Protein AF-A0A1I9GAH5-F1 (afdb_monomer_lite)

Organism: Brugia malayi (NCBI:txid6279)

Radius of gyration: 21.84 Å; chains: 1; bounding box: 40×76×46 Å

InterPro domains:
  IPR000536 Nuclear hormone receptor, ligand-binding domain [PF00104] (9-109)
  IPR000536 Nuclear hormone receptor, ligand-binding domain [PS51843] (1-125)
  IPR035500 Nuclear hormone receptor-like domain superfamily [G3DSA:1.10.565.10] (1-133)
  IPR035500 Nuclear hormone receptor-like domain superfamily [SSF48508] (7-121)
  IPR052496 Orphan Nuclear Receptor [PTHR47519] (6-134)

Sequence (162 aa):
LSAFKTSNIMPRIMDEIVWPMRHLQMREEEFVCLKALAFLHPEAKGLSVPAQTALREARNRILKALYCYILTHTPEEAPTRYGNILLLAPALKALAQVLIENMTLTKFFGFAEVDSLLSEFILDSPTDEVTTRPLLRSALRSATTATTCPDIDTQQHVMTIL

Foldseek 3Di:
DCVVPPPPLVVLCCPLPVVLCVVLVPDPLLVVLLVLLLVLDLPDPPDDPVRSVVSVVVNVVSLVVNLVVLCVPPVVCSVVSSVSSVSSNVSVVVSVVVVLVVVQVCVVVVVDDDDPLNCLVRPDDPPDDPPPNPPVVVVVVVVVVPPPDDDDDDPDDDDDDD

Structure (mmCIF, N/CA/C/O backbone):
data_AF-A0A1I9GAH5-F1
#
_entry.id   AF-A0A1I9GAH5-F1
#
loop_
_atom_site.group_PDB
_atom_site.id
_atom_site.type_symbol
_atom_site.label_atom_id
_atom_site.label_alt_id
_atom_site.label_comp_id
_atom_site.label_asym_id
_atom_site.label_entity_id
_atom_site.label_seq_id
_atom_site.pdbx_PDB_ins_code
_atom_site.Cartn_x
_atom_site.Cartn_y
_atom_site.Cartn_z
_atom_site.occupancy
_atom_site.B_iso_or_equiv
_atom_site.auth_seq_id
_atom_site.auth_comp_id
_atom_site.auth_asym_id
_atom_site.auth_atom_id
_atom_site.pdbx_PDB_model_num
ATOM 1 N N . LEU A 1 1 ? 13.498 -27.507 -21.044 1.00 43.91 1 LEU A N 1
ATOM 2 C CA . LEU A 1 1 ? 12.049 -27.427 -21.368 1.00 43.91 1 LEU A CA 1
ATOM 3 C C . LEU A 1 1 ? 11.136 -27.796 -20.189 1.00 43.91 1 LEU A C 1
ATOM 5 O O . LEU A 1 1 ? 10.101 -27.169 -20.043 1.00 43.91 1 LEU A O 1
ATOM 9 N N . SER A 1 2 ? 11.546 -28.686 -19.274 1.00 34.78 2 SER A N 1
ATOM 10 C CA . SER A 1 2 ? 10.878 -28.909 -17.968 1.00 34.78 2 SER A CA 1
ATOM 11 C C . SER A 1 2 ? 11.147 -27.817 -16.904 1.00 34.78 2 SER A C 1
ATOM 13 O O . SER A 1 2 ? 10.757 -27.974 -15.752 1.00 34.78 2 SER A O 1
ATOM 15 N N . ALA A 1 3 ? 11.823 -26.719 -17.259 1.00 44.50 3 ALA A N 1
ATOM 16 C CA . ALA A 1 3 ? 12.313 -25.720 -16.300 1.00 44.50 3 ALA A CA 1
ATOM 17 C C . ALA A 1 3 ? 11.281 -24.641 -15.917 1.00 44.50 3 ALA A C 1
ATOM 19 O O . ALA A 1 3 ? 11.528 -23.877 -14.995 1.00 44.50 3 ALA A O 1
ATOM 20 N N . PHE A 1 4 ? 10.121 -24.581 -16.585 1.00 50.31 4 PHE A N 1
ATOM 21 C CA . PHE A 1 4 ? 9.064 -23.606 -16.261 1.00 50.31 4 PHE A CA 1
ATOM 22 C C . PHE A 1 4 ? 7.946 -24.193 -15.381 1.00 50.31 4 PHE A C 1
ATOM 24 O O . PHE A 1 4 ? 6.977 -23.525 -15.023 1.00 50.31 4 PHE A O 1
ATOM 31 N N . LYS A 1 5 ? 8.062 -25.472 -15.012 1.00 47.78 5 LYS A N 1
ATOM 32 C CA . LYS A 1 5 ? 7.055 -26.191 -14.233 1.00 47.78 5 LYS A CA 1
ATOM 33 C C . LYS A 1 5 ? 7.299 -26.019 -12.728 1.00 47.78 5 LYS A C 1
ATOM 35 O O . LYS A 1 5 ? 7.529 -27.019 -12.075 1.00 47.78 5 LYS A O 1
ATOM 40 N N . THR A 1 6 ? 7.246 -24.786 -12.204 1.00 46.03 6 THR A N 1
ATOM 41 C CA . THR A 1 6 ? 7.040 -24.469 -10.762 1.00 46.03 6 THR A CA 1
ATOM 42 C C . THR A 1 6 ? 7.016 -22.955 -10.493 1.00 46.03 6 THR A C 1
ATOM 44 O O . THR A 1 6 ? 7.876 -22.415 -9.805 1.00 46.03 6 THR A O 1
ATOM 47 N N . SER A 1 7 ? 6.022 -22.247 -11.024 1.00 57.59 7 SER A N 1
ATOM 48 C CA . SER A 1 7 ? 5.329 -21.160 -10.305 1.00 57.59 7 SER A CA 1
ATOM 49 C C . SER A 1 7 ? 4.236 -20.626 -11.211 1.00 57.59 7 SER A C 1
ATOM 51 O O . SER A 1 7 ? 4.401 -19.621 -11.898 1.00 57.59 7 SER A O 1
ATOM 53 N N . ASN A 1 8 ? 3.091 -21.308 -11.222 1.00 71.88 8 ASN A N 1
ATOM 54 C CA . ASN A 1 8 ? 1.884 -20.598 -11.599 1.00 71.88 8 ASN A CA 1
ATOM 55 C C . ASN A 1 8 ? 1.705 -19.512 -10.526 1.00 71.88 8 ASN A C 1
ATOM 57 O O . ASN A 1 8 ? 1.410 -19.814 -9.372 1.00 71.88 8 ASN A O 1
ATOM 61 N N . ILE A 1 9 ? 2.004 -18.264 -10.883 1.00 86.38 9 ILE A N 1
ATOM 62 C CA . ILE A 1 9 ? 1.880 -17.106 -9.992 1.00 86.38 9 ILE A CA 1
ATOM 63 C C . ILE A 1 9 ? 0.423 -16.891 -9.573 1.00 86.38 9 ILE A C 1
ATOM 65 O O . ILE A 1 9 ? 0.152 -16.293 -8.538 1.00 86.38 9 ILE A O 1
ATOM 69 N N . MET A 1 10 ? -0.521 -17.425 -10.352 1.00 89.31 10 MET A N 1
ATOM 70 C CA . MET A 1 10 ? -1.940 -17.180 -10.170 1.00 89.31 10 MET A CA 1
ATOM 71 C C . MET A 1 10 ? -2.504 -17.800 -8.877 1.00 89.31 10 MET A C 1
ATOM 73 O O . MET A 1 10 ? -3.138 -17.060 -8.132 1.00 89.31 10 MET A O 1
ATOM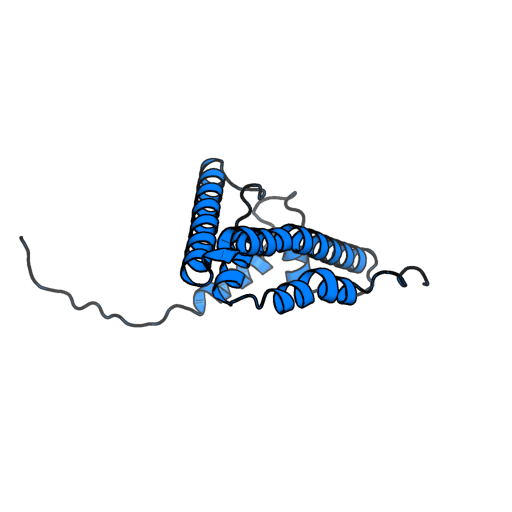 77 N N . PRO A 1 11 ? -2.217 -19.068 -8.510 1.00 92.44 11 PRO A N 1
ATOM 78 C CA . PRO A 1 11 ? -2.489 -19.588 -7.166 1.00 92.44 11 PRO A CA 1
ATOM 79 C C . PRO A 1 11 ? -1.968 -18.698 -6.034 1.00 92.44 11 PRO A C 1
ATOM 81 O O . PRO A 1 11 ? -2.707 -18.401 -5.105 1.00 92.44 11 PRO A O 1
ATOM 84 N N . ARG A 1 12 ? -0.737 -18.183 -6.142 1.00 92.62 12 ARG A N 1
ATOM 85 C CA . ARG A 1 12 ? -0.174 -17.297 -5.114 1.00 92.62 12 ARG A CA 1
ATOM 86 C C . ARG A 1 12 ? -0.908 -15.963 -5.026 1.00 92.62 12 ARG A C 1
ATOM 88 O O . ARG A 1 12 ? -1.194 -15.500 -3.932 1.00 92.62 12 ARG A O 1
ATOM 95 N N . ILE A 1 13 ? -1.265 -15.362 -6.163 1.00 94.12 13 ILE A N 1
ATOM 96 C CA . ILE A 1 13 ? -2.108 -14.156 -6.194 1.00 94.12 13 ILE A CA 1
ATOM 97 C C . ILE A 1 13 ? -3.462 -14.437 -5.532 1.00 94.12 13 ILE A C 1
ATOM 99 O O . ILE A 1 13 ? -3.962 -13.611 -4.766 1.00 94.12 13 ILE A O 1
ATOM 103 N N . MET A 1 14 ? -4.053 -15.602 -5.801 1.00 94.50 14 MET A N 1
ATOM 104 C CA . MET A 1 14 ? -5.320 -15.993 -5.193 1.00 94.50 14 MET A CA 1
ATOM 105 C C . MET A 1 14 ? -5.199 -16.127 -3.672 1.00 94.50 14 MET A C 1
ATOM 107 O O . MET A 1 14 ? -6.011 -15.544 -2.958 1.00 94.50 14 MET A O 1
ATOM 111 N N . ASP A 1 15 ? -4.182 -16.831 -3.185 1.00 95.00 15 ASP A N 1
ATOM 112 C CA . ASP A 1 15 ? -4.027 -17.163 -1.766 1.00 95.00 15 ASP A CA 1
ATOM 113 C C . ASP A 1 15 ? -3.489 -15.999 -0.924 1.00 95.00 15 ASP A C 1
ATOM 115 O O . ASP A 1 15 ? -3.906 -15.819 0.217 1.00 95.00 15 ASP A O 1
ATOM 119 N N . GLU A 1 16 ? -2.591 -15.182 -1.476 1.00 94.81 16 GLU A N 1
ATOM 120 C CA . GLU A 1 16 ? -1.923 -14.101 -0.741 1.00 94.81 16 GLU A CA 1
ATOM 121 C C . GLU A 1 16 ? -2.645 -12.748 -0.879 1.00 94.81 16 GLU A C 1
ATOM 123 O O . GLU A 1 16 ? -2.446 -11.870 -0.040 1.00 94.81 16 GLU A O 1
ATOM 128 N N . ILE A 1 17 ? -3.486 -12.556 -1.908 1.00 95.88 17 ILE A N 1
ATOM 129 C CA . ILE A 1 17 ? -4.162 -11.272 -2.175 1.00 95.88 17 ILE A CA 1
ATOM 130 C C . ILE A 1 17 ? -5.676 -11.431 -2.263 1.00 95.88 17 ILE A C 1
ATOM 132 O O . ILE A 1 17 ? -6.404 -10.841 -1.464 1.00 95.88 17 ILE A O 1
ATOM 136 N N . VAL A 1 18 ? -6.172 -12.219 -3.222 1.00 96.56 18 VAL A N 1
ATOM 137 C CA . VAL A 1 18 ? -7.612 -12.249 -3.535 1.00 96.56 18 VAL A CA 1
ATOM 138 C C . VAL A 1 18 ? -8.417 -12.800 -2.364 1.00 96.56 18 VAL A C 1
ATOM 140 O O . VAL A 1 18 ? -9.414 -12.196 -1.962 1.00 96.56 18 VAL A O 1
ATOM 143 N N . TRP A 1 19 ? -7.993 -13.925 -1.791 1.00 97.19 19 TRP A N 1
ATOM 144 C CA . TRP A 1 19 ? -8.667 -14.523 -0.649 1.00 97.19 19 TRP A CA 1
ATOM 145 C C . TRP A 1 19 ? -8.577 -13.644 0.597 1.00 97.19 19 TRP A C 1
ATOM 147 O O . TRP A 1 19 ? -9.638 -13.374 1.156 1.00 97.19 19 TRP A O 1
ATOM 157 N N . PRO A 1 20 ? -7.410 -13.130 1.019 1.00 96.75 20 PRO A N 1
ATOM 158 C CA . PRO A 1 20 ? -7.326 -12.201 2.142 1.00 96.75 20 PRO A CA 1
ATOM 159 C C . PRO A 1 20 ? -8.222 -10.967 1.990 1.00 96.75 20 PRO A C 1
ATOM 161 O O . PRO A 1 20 ? -8.957 -10.631 2.917 1.00 96.75 20 PRO A O 1
ATOM 164 N N . MET A 1 21 ? -8.254 -10.340 0.809 1.00 97.31 21 MET A N 1
ATOM 165 C CA . MET A 1 21 ? -9.148 -9.205 0.542 1.00 97.31 21 MET A CA 1
ATOM 166 C C . MET A 1 21 ? -10.631 -9.587 0.652 1.00 97.31 21 MET A C 1
ATOM 168 O O . MET A 1 21 ? -11.424 -8.816 1.195 1.00 97.31 21 MET A O 1
ATOM 172 N N . ARG A 1 22 ? -11.015 -10.778 0.169 1.00 97.31 22 ARG A N 1
ATOM 173 C CA . ARG A 1 22 ? -12.389 -11.295 0.286 1.00 97.31 22 ARG A CA 1
ATOM 174 C C . ARG A 1 22 ? -12.773 -11.619 1.724 1.00 97.31 22 ARG A C 1
ATOM 176 O O . ARG A 1 22 ? -13.864 -11.245 2.138 1.00 97.31 22 ARG A O 1
ATOM 183 N N . HIS A 1 23 ? -11.892 -12.272 2.481 1.00 96.75 23 HIS A N 1
ATOM 184 C CA . HIS A 1 23 ? -12.125 -12.589 3.893 1.00 96.75 23 HIS A CA 1
ATOM 185 C C . HIS A 1 23 ? -12.252 -11.318 4.735 1.00 96.75 23 HIS A C 1
ATOM 187 O O . HIS A 1 23 ? -13.106 -11.248 5.610 1.00 96.75 23 HIS A O 1
ATOM 193 N N . LEU A 1 24 ? -11.462 -10.286 4.425 1.00 96.25 24 LEU A N 1
ATOM 194 C CA . LEU A 1 24 ? -11.594 -8.971 5.048 1.00 96.25 24 LEU A CA 1
ATOM 195 C C . LEU A 1 24 ? -12.861 -8.225 4.623 1.00 96.25 24 LEU A C 1
ATOM 197 O O . LEU A 1 24 ? -13.157 -7.190 5.216 1.00 96.25 24 LEU A O 1
ATOM 201 N N . GLN A 1 25 ? -13.580 -8.689 3.596 1.00 97.12 25 GLN A N 1
ATOM 202 C CA . GLN A 1 25 ? -14.646 -7.926 2.947 1.00 97.12 25 GLN A CA 1
ATOM 203 C C . GLN A 1 25 ? -14.168 -6.491 2.675 1.00 97.12 25 GLN A C 1
ATOM 205 O O . GLN A 1 25 ? -14.748 -5.517 3.159 1.00 97.12 25 GLN A O 1
ATOM 210 N N . MET A 1 26 ? -13.008 -6.373 2.021 1.00 97.31 26 MET A N 1
ATOM 211 C CA . MET A 1 26 ? -12.352 -5.085 1.817 1.00 97.31 26 MET A CA 1
ATOM 212 C C . MET A 1 26 ? -13.271 -4.138 1.043 1.00 97.31 26 MET A C 1
ATOM 214 O O . MET A 1 26 ? -13.742 -4.467 -0.047 1.00 97.31 26 MET A O 1
ATOM 218 N N . ARG A 1 27 ? -13.500 -2.956 1.614 1.00 97.75 27 ARG A N 1
ATOM 219 C CA . ARG A 1 27 ? -14.318 -1.902 1.009 1.00 97.75 27 ARG A CA 1
ATOM 220 C C . ARG A 1 27 ? -13.523 -1.162 -0.060 1.00 97.75 27 ARG A C 1
ATOM 222 O O . ARG A 1 27 ? -12.289 -1.159 -0.047 1.00 97.75 27 ARG A O 1
ATOM 229 N N . GLU A 1 28 ? -14.222 -0.521 -0.988 1.00 97.44 28 GLU A N 1
ATOM 230 C CA . GLU A 1 28 ? -13.579 0.173 -2.104 1.00 97.44 28 GLU A CA 1
ATOM 231 C C . GLU A 1 28 ? -12.679 1.315 -1.616 1.00 97.44 28 GLU A C 1
ATOM 233 O O . GLU A 1 28 ? -11.555 1.468 -2.089 1.00 97.44 28 GLU A O 1
ATOM 238 N N . GLU A 1 29 ? -13.118 2.057 -0.606 1.00 97.50 29 GLU A N 1
ATOM 239 C CA . GLU A 1 29 ? -12.400 3.176 -0.002 1.00 97.50 29 GLU A CA 1
ATOM 240 C C . GLU A 1 29 ? -11.091 2.719 0.657 1.00 97.50 29 GLU A C 1
ATOM 242 O O . GLU A 1 29 ? -10.049 3.368 0.525 1.00 97.50 29 GLU A O 1
ATOM 247 N N . GLU A 1 30 ? -11.116 1.550 1.303 1.00 97.94 30 GLU A N 1
ATOM 248 C CA . GLU A 1 30 ? -9.930 0.915 1.883 1.00 97.94 30 GLU A CA 1
ATOM 249 C C . GLU A 1 30 ? -8.958 0.469 0.791 1.00 97.94 30 GLU A C 1
ATOM 251 O O . GLU A 1 30 ? -7.748 0.697 0.886 1.00 97.94 30 GLU A O 1
ATOM 256 N N . PHE A 1 31 ? -9.490 -0.118 -0.281 1.00 97.56 31 PHE A N 1
ATOM 257 C CA . PHE A 1 31 ? -8.701 -0.552 -1.424 1.00 97.56 31 PHE A CA 1
ATOM 258 C C . PHE A 1 31 ? -8.072 0.628 -2.178 1.00 97.56 31 PHE A C 1
ATOM 260 O O . PHE A 1 31 ? -6.919 0.553 -2.609 1.00 97.56 31 PHE A O 1
ATOM 267 N N . VAL A 1 32 ? -8.786 1.748 -2.319 1.00 97.75 32 VAL A N 1
ATOM 268 C CA . VAL A 1 32 ? -8.257 2.993 -2.895 1.00 97.75 32 VAL A CA 1
ATOM 269 C C . VAL A 1 32 ? -7.109 3.535 -2.049 1.00 97.75 32 VAL A C 1
ATOM 271 O O . VAL A 1 32 ? -6.064 3.882 -2.604 1.00 97.75 32 VAL A O 1
ATOM 274 N N . CYS A 1 33 ? -7.243 3.528 -0.721 1.00 97.88 33 CYS A N 1
ATOM 275 C CA . CYS A 1 33 ? -6.150 3.902 0.175 1.00 97.88 33 CYS A CA 1
ATOM 276 C C . CYS A 1 33 ? -4.932 2.980 0.002 1.00 97.88 33 CYS A C 1
ATOM 278 O O . CYS A 1 33 ? -3.807 3.470 -0.098 1.00 97.88 33 CYS A O 1
ATOM 280 N N . LEU A 1 34 ? -5.136 1.662 -0.104 1.00 96.81 34 LEU A N 1
ATOM 281 C CA . LEU A 1 34 ? -4.053 0.699 -0.332 1.00 96.81 34 LEU A CA 1
ATOM 282 C C . LEU A 1 34 ? -3.334 0.944 -1.672 1.00 96.81 34 LEU A C 1
ATOM 284 O O . LEU A 1 34 ? -2.103 0.971 -1.711 1.00 96.81 34 LEU A O 1
ATOM 288 N N . LYS A 1 35 ? -4.083 1.202 -2.754 1.00 96.12 35 LYS A N 1
ATOM 289 C CA . LYS A 1 35 ? -3.523 1.586 -4.063 1.00 96.12 35 LYS A CA 1
ATOM 290 C C . LYS A 1 35 ? -2.702 2.872 -3.972 1.00 96.12 35 LYS A C 1
ATOM 292 O O . LYS A 1 35 ? -1.588 2.923 -4.488 1.00 96.12 35 LYS A O 1
ATOM 297 N N . ALA A 1 36 ? -3.214 3.893 -3.285 1.00 97.06 36 ALA A N 1
ATOM 298 C CA . ALA A 1 36 ? -2.499 5.153 -3.099 1.00 97.06 36 ALA A CA 1
ATOM 299 C C . ALA A 1 36 ? -1.198 4.959 -2.300 1.00 97.06 36 ALA A C 1
ATOM 301 O O . ALA A 1 36 ? -0.162 5.518 -2.656 1.00 97.06 36 ALA A O 1
ATOM 302 N N . LEU A 1 37 ? -1.214 4.115 -1.263 1.00 96.12 37 LEU A N 1
ATOM 303 C CA . LEU A 1 37 ? -0.019 3.767 -0.490 1.00 96.12 37 LEU A CA 1
ATOM 304 C C . LEU A 1 37 ? 1.018 2.985 -1.302 1.00 96.12 37 LEU A C 1
ATOM 306 O O . LEU A 1 37 ? 2.212 3.164 -1.058 1.00 96.12 37 LEU A O 1
ATOM 310 N N . ALA A 1 38 ? 0.575 2.134 -2.231 1.00 93.06 38 ALA A N 1
ATOM 311 C CA . ALA A 1 38 ? 1.447 1.406 -3.148 1.00 93.06 38 ALA A CA 1
ATOM 312 C C . ALA A 1 38 ? 2.062 2.326 -4.217 1.00 93.06 38 ALA A C 1
ATOM 314 O O . ALA A 1 38 ? 3.228 2.166 -4.566 1.00 93.06 38 ALA A O 1
ATOM 315 N N . PHE A 1 39 ? 1.297 3.307 -4.704 1.00 92.12 39 PHE A N 1
ATOM 316 C CA . PHE A 1 39 ? 1.743 4.267 -5.715 1.00 92.12 39 PHE A CA 1
ATOM 317 C C . PHE A 1 39 ? 2.739 5.297 -5.163 1.00 92.12 39 PHE A C 1
ATOM 319 O O . PHE A 1 39 ? 3.746 5.610 -5.797 1.00 92.12 39 PHE A O 1
ATOM 326 N N . LEU A 1 40 ? 2.478 5.832 -3.968 1.00 94.00 40 LEU A N 1
ATOM 327 C CA . LEU A 1 40 ? 3.315 6.858 -3.349 1.00 94.00 40 LEU A CA 1
ATOM 328 C C . LEU A 1 40 ? 4.557 6.224 -2.712 1.00 94.00 40 LEU A C 1
ATOM 330 O O . LEU A 1 40 ? 4.580 5.948 -1.513 1.00 94.00 40 LEU A O 1
ATOM 334 N N . HIS A 1 41 ? 5.602 6.004 -3.509 1.00 92.31 41 HIS A N 1
ATOM 335 C CA . HIS A 1 41 ? 6.878 5.459 -3.048 1.00 92.31 41 HIS A CA 1
ATOM 336 C C . HIS A 1 41 ? 7.899 6.584 -2.765 1.00 92.31 41 HIS A C 1
ATOM 338 O O . HIS A 1 41 ? 8.417 7.181 -3.709 1.00 92.31 41 HIS A O 1
ATOM 344 N N . PRO A 1 42 ? 8.210 6.899 -1.490 1.00 91.38 42 PRO A N 1
ATOM 345 C CA . PRO A 1 42 ? 9.092 8.017 -1.153 1.00 91.38 42 PRO A CA 1
ATOM 346 C C . PRO A 1 42 ? 10.559 7.764 -1.509 1.00 91.38 42 PRO A C 1
ATOM 348 O O . PRO A 1 42 ? 11.321 8.713 -1.637 1.00 91.38 42 PRO A O 1
ATOM 351 N N . GLU A 1 43 ? 10.955 6.507 -1.691 1.00 89.62 43 GLU A N 1
ATOM 352 C CA . GLU A 1 43 ? 12.310 6.106 -2.079 1.00 89.62 43 GLU A CA 1
ATOM 353 C C . GLU A 1 43 ? 12.436 5.866 -3.595 1.00 89.62 43 GLU A C 1
ATOM 355 O O . GLU A 1 43 ? 13.423 5.292 -4.059 1.00 89.62 43 GLU A O 1
ATOM 360 N N . ALA A 1 44 ? 11.449 6.303 -4.388 1.00 88.62 44 ALA A N 1
ATOM 361 C CA . ALA A 1 44 ? 11.536 6.207 -5.837 1.00 88.62 44 ALA A CA 1
ATOM 362 C C . ALA A 1 44 ? 12.728 7.019 -6.372 1.00 88.62 44 ALA A C 1
ATOM 364 O O . ALA A 1 44 ? 13.009 8.142 -5.941 1.00 88.62 44 ALA A O 1
ATOM 365 N N . LYS A 1 45 ? 13.434 6.434 -7.344 1.00 85.62 45 LYS A N 1
ATOM 366 C CA . LYS A 1 45 ? 14.581 7.066 -8.004 1.00 85.62 45 LYS A CA 1
ATOM 367 C C . LYS A 1 45 ? 14.141 8.344 -8.730 1.00 85.62 45 LYS A C 1
ATOM 369 O O . LYS A 1 45 ? 13.052 8.395 -9.294 1.00 85.62 45 LYS A O 1
ATOM 374 N N . GLY A 1 46 ? 15.003 9.361 -8.733 1.00 85.19 46 GLY A N 1
ATOM 375 C CA . GLY A 1 46 ? 14.751 10.636 -9.418 1.00 85.19 46 GLY A CA 1
ATOM 376 C C . GLY A 1 46 ? 13.947 11.667 -8.614 1.00 85.19 46 GLY A C 1
ATOM 377 O O . GLY A 1 46 ? 13.691 12.757 -9.119 1.00 85.19 46 GLY A O 1
ATOM 378 N N . LEU A 1 47 ? 13.573 11.370 -7.365 1.00 88.88 47 LEU A N 1
ATOM 379 C CA . LEU A 1 47 ? 12.892 12.328 -6.492 1.00 88.88 47 LEU A CA 1
ATOM 380 C C . LEU A 1 47 ? 13.874 13.270 -5.785 1.00 88.88 47 LEU A C 1
ATOM 382 O O . LEU A 1 47 ? 14.814 12.830 -5.117 1.00 88.88 47 LEU A O 1
ATOM 386 N N . SER A 1 48 ? 13.592 14.573 -5.843 1.00 95.12 48 SER A N 1
ATOM 387 C CA . SER A 1 48 ? 14.278 15.572 -5.017 1.00 95.12 48 SER A CA 1
ATOM 388 C C . SER A 1 48 ? 13.961 15.369 -3.531 1.00 95.12 48 SER A C 1
ATOM 390 O O . SER A 1 48 ? 12.895 14.864 -3.176 1.00 95.12 48 SER A O 1
ATOM 392 N N . VAL A 1 49 ? 14.860 15.796 -2.638 1.00 95.12 49 VAL A N 1
ATOM 393 C CA . VAL A 1 49 ? 14.654 15.671 -1.181 1.00 95.12 49 VAL A CA 1
ATOM 394 C C . VAL A 1 49 ? 13.318 16.287 -0.720 1.00 95.12 49 VAL A C 1
ATOM 396 O O . VAL A 1 49 ? 12.588 15.603 0.000 1.00 95.12 49 VAL A O 1
ATOM 399 N N . PRO A 1 50 ? 12.915 17.497 -1.167 1.00 96.62 50 PRO A N 1
ATOM 400 C CA . PRO A 1 50 ? 11.605 18.048 -0.813 1.00 96.62 50 PRO A CA 1
ATOM 401 C C . PRO A 1 50 ? 10.432 17.183 -1.292 1.00 96.62 50 PRO A C 1
ATOM 403 O O . PRO A 1 50 ? 9.462 17.006 -0.556 1.00 96.62 50 PRO A O 1
ATOM 406 N N . ALA A 1 51 ? 10.523 16.598 -2.494 1.00 94.94 51 ALA A N 1
ATOM 407 C CA . ALA A 1 51 ? 9.481 15.721 -3.025 1.00 94.94 51 ALA A CA 1
ATOM 408 C C . ALA A 1 51 ? 9.351 14.429 -2.205 1.00 94.94 51 ALA A C 1
ATOM 410 O O . ALA A 1 51 ? 8.235 14.008 -1.904 1.00 94.94 51 ALA A O 1
ATOM 411 N N . GLN A 1 52 ? 10.471 13.831 -1.783 1.00 96.31 52 GLN A N 1
ATOM 412 C CA . GLN A 1 52 ? 10.461 12.659 -0.899 1.00 96.31 52 GLN A CA 1
ATOM 413 C C . GLN A 1 52 ? 9.768 12.971 0.435 1.00 96.31 52 GLN A C 1
ATOM 415 O O . GLN A 1 52 ? 8.953 12.179 0.910 1.00 96.31 52 GLN A O 1
ATOM 420 N N . THR A 1 53 ? 10.050 14.135 1.030 1.00 96.81 53 THR A N 1
ATOM 421 C CA . THR A 1 53 ? 9.388 14.589 2.263 1.00 96.81 53 THR A CA 1
ATOM 422 C C . THR A 1 53 ? 7.884 14.770 2.056 1.00 96.81 53 THR A C 1
ATOM 424 O O . THR A 1 53 ? 7.094 14.195 2.807 1.00 96.81 53 THR A O 1
ATOM 427 N N . ALA A 1 54 ? 7.471 15.460 0.989 1.00 96.50 54 ALA A N 1
ATOM 428 C CA . ALA A 1 54 ? 6.058 15.656 0.663 1.00 96.50 54 ALA A CA 1
ATOM 429 C C . ALA A 1 54 ? 5.314 14.324 0.435 1.00 96.50 54 ALA A C 1
ATOM 431 O O . ALA A 1 54 ? 4.173 14.157 0.872 1.00 96.50 54 ALA A O 1
ATOM 432 N N . LEU A 1 55 ? 5.972 13.345 -0.196 1.00 97.19 55 LEU A N 1
ATOM 433 C CA . LEU A 1 55 ? 5.458 11.984 -0.378 1.00 97.19 55 LEU A CA 1
ATOM 434 C C . LEU A 1 55 ? 5.265 11.257 0.957 1.00 97.19 55 LEU A C 1
ATOM 436 O O . LEU A 1 55 ? 4.216 10.648 1.169 1.00 97.19 55 LEU A O 1
ATOM 440 N N . ARG A 1 56 ? 6.232 11.339 1.880 1.00 97.12 56 ARG A N 1
ATOM 441 C CA . ARG A 1 56 ? 6.098 10.757 3.230 1.00 97.12 56 ARG A CA 1
ATOM 442 C C . ARG A 1 56 ? 4.916 11.363 3.980 1.00 97.12 56 ARG A C 1
ATOM 444 O O . ARG A 1 56 ? 4.116 10.633 4.562 1.00 97.12 56 ARG A O 1
ATOM 451 N N . GLU A 1 57 ? 4.758 12.679 3.918 1.00 97.75 57 GLU A N 1
ATOM 452 C CA . GLU A 1 57 ? 3.619 13.365 4.531 1.00 97.75 57 GLU A CA 1
ATOM 453 C C . GLU A 1 57 ? 2.285 12.960 3.896 1.00 97.75 57 GLU A C 1
ATOM 455 O O . GLU A 1 57 ? 1.316 12.706 4.613 1.00 97.75 57 GLU A O 1
ATOM 460 N N . ALA A 1 58 ? 2.225 12.849 2.566 1.00 98.06 58 ALA A N 1
ATOM 461 C CA . ALA A 1 58 ? 1.036 12.385 1.858 1.00 98.06 58 ALA A CA 1
ATOM 462 C C . ALA A 1 58 ? 0.646 10.959 2.268 1.00 98.06 58 ALA A C 1
ATOM 464 O O . ALA A 1 58 ? -0.521 10.712 2.576 1.00 98.06 58 ALA A O 1
ATOM 465 N N . ARG A 1 59 ? 1.617 10.040 2.369 1.00 97.94 59 ARG A N 1
ATOM 466 C CA . ARG A 1 59 ? 1.378 8.683 2.888 1.00 97.94 59 ARG A CA 1
ATOM 467 C C . ARG A 1 59 ? 0.835 8.714 4.309 1.00 97.94 59 ARG A C 1
ATOM 469 O O . ARG A 1 59 ? -0.147 8.036 4.588 1.00 97.94 59 ARG A O 1
ATOM 476 N N . ASN A 1 60 ? 1.408 9.538 5.186 1.00 98.12 60 ASN A N 1
ATOM 477 C CA . ASN A 1 60 ? 0.918 9.685 6.557 1.00 98.12 60 ASN A CA 1
ATOM 478 C C . ASN A 1 60 ? -0.533 10.189 6.599 1.00 98.12 60 ASN A C 1
ATOM 480 O O . ASN A 1 60 ? -1.310 9.731 7.435 1.00 98.12 60 ASN A O 1
ATOM 484 N N . ARG A 1 61 ? -0.924 11.101 5.699 1.00 98.44 61 ARG A N 1
ATOM 485 C CA . ARG A 1 61 ? -2.321 11.549 5.580 1.00 98.44 61 ARG A CA 1
ATOM 486 C C . ARG A 1 61 ? -3.249 10.421 5.131 1.00 98.44 61 ARG A C 1
ATOM 488 O O . ARG A 1 61 ? -4.314 10.273 5.717 1.00 98.44 61 ARG A O 1
ATOM 495 N N . ILE A 1 62 ? -2.837 9.604 4.162 1.00 98.44 62 ILE A N 1
ATOM 496 C CA . ILE A 1 62 ? -3.630 8.457 3.689 1.00 98.44 62 ILE A CA 1
ATOM 497 C C . ILE A 1 62 ? -3.779 7.398 4.783 1.00 98.44 62 ILE A C 1
ATOM 499 O O . ILE A 1 62 ? -4.880 6.913 5.008 1.00 98.44 62 ILE A O 1
ATOM 503 N N . LEU A 1 63 ? -2.703 7.079 5.508 1.00 98.38 63 LEU A N 1
ATOM 504 C CA . LEU A 1 63 ? -2.734 6.149 6.642 1.00 98.38 63 LEU A CA 1
ATOM 505 C C . LEU A 1 63 ? -3.725 6.611 7.722 1.00 98.38 63 LEU A C 1
ATOM 507 O O . LEU A 1 63 ? -4.554 5.830 8.184 1.00 98.38 63 LEU A O 1
ATOM 511 N N . LYS A 1 64 ? -3.695 7.904 8.070 1.00 98.44 64 LYS A N 1
ATOM 512 C CA . LYS A 1 64 ? -4.660 8.504 9.002 1.00 98.44 64 LYS A CA 1
ATOM 513 C C . LYS A 1 64 ? -6.087 8.446 8.462 1.00 98.44 64 LYS A C 1
ATOM 515 O O . LYS A 1 64 ? -6.983 8.059 9.199 1.00 98.44 64 LYS A O 1
ATOM 520 N N . ALA A 1 65 ? -6.296 8.802 7.195 1.00 98.44 65 ALA A N 1
ATOM 521 C CA . ALA A 1 65 ? -7.615 8.771 6.567 1.00 98.44 65 ALA A CA 1
ATOM 522 C C . ALA A 1 65 ? -8.202 7.352 6.548 1.00 98.44 65 ALA A C 1
ATOM 524 O O . ALA A 1 65 ? -9.358 7.171 6.920 1.00 98.44 65 ALA A O 1
ATOM 525 N N . LEU A 1 66 ? -7.388 6.350 6.206 1.00 98.56 66 LEU A N 1
ATOM 526 C CA . LEU A 1 66 ? -7.769 4.941 6.244 1.00 98.56 66 LEU A CA 1
ATOM 527 C C . LEU A 1 66 ? -8.164 4.511 7.661 1.00 98.56 66 LEU A C 1
ATOM 529 O O . LEU A 1 66 ? -9.218 3.907 7.842 1.00 98.56 66 LEU A O 1
ATOM 533 N N . TYR A 1 67 ? -7.354 4.846 8.668 1.00 98.56 67 TYR A N 1
ATOM 534 C CA . TYR A 1 67 ? -7.674 4.515 10.056 1.00 98.56 67 TYR A CA 1
ATOM 535 C C . TYR A 1 67 ? -8.965 5.196 10.526 1.00 98.56 67 TYR A C 1
ATOM 537 O O . TYR A 1 67 ? -9.822 4.534 11.102 1.00 98.56 67 TYR A O 1
ATOM 545 N N . CYS A 1 68 ? -9.148 6.487 10.232 1.00 98.31 68 CYS A N 1
ATOM 546 C CA . CYS A 1 68 ? -10.376 7.211 10.563 1.00 98.31 68 CYS A CA 1
ATOM 547 C C . CYS A 1 68 ? -11.604 6.585 9.892 1.00 98.31 68 CYS A C 1
ATOM 549 O O . CYS A 1 68 ? -12.617 6.394 10.555 1.00 98.31 68 CYS A O 1
ATOM 551 N N . TYR A 1 69 ? -11.510 6.228 8.609 1.00 98.44 69 TYR A N 1
ATOM 552 C CA . TYR A 1 69 ? -12.593 5.561 7.889 1.00 98.44 69 TYR A CA 1
ATOM 553 C C . TYR A 1 69 ? -12.937 4.198 8.508 1.00 98.44 69 TYR A C 1
ATOM 555 O O . TYR A 1 69 ? -14.104 3.866 8.685 1.00 98.44 69 TYR A O 1
ATOM 563 N N . ILE A 1 70 ? -11.937 3.406 8.892 1.00 98.38 70 ILE A N 1
ATOM 564 C CA . ILE A 1 70 ? -12.172 2.126 9.569 1.00 98.38 70 ILE A CA 1
ATOM 565 C C . ILE A 1 70 ? -12.819 2.346 10.941 1.00 98.38 70 ILE A C 1
ATOM 567 O O . ILE A 1 70 ? -13.764 1.642 11.291 1.00 98.38 70 ILE A O 1
ATOM 571 N N . LEU A 1 71 ? -12.335 3.329 11.701 1.00 98.31 71 LEU A N 1
ATOM 572 C CA . LEU A 1 71 ? -12.834 3.650 13.035 1.00 98.31 71 LEU A CA 1
ATOM 573 C C . LEU A 1 71 ? -14.314 4.056 13.015 1.00 98.31 71 LEU A C 1
ATOM 575 O O . LEU A 1 71 ? -15.046 3.690 13.927 1.00 98.31 71 LEU A O 1
ATOM 579 N N . THR A 1 72 ? -14.772 4.769 11.980 1.00 97.88 72 THR A N 1
ATOM 580 C CA . THR A 1 72 ? -16.185 5.165 11.861 1.00 97.88 72 THR A CA 1
ATOM 581 C C . THR A 1 72 ? -17.118 4.006 11.513 1.00 97.88 72 THR A C 1
ATOM 583 O O . THR A 1 72 ? -18.292 4.066 11.864 1.00 97.88 72 THR A O 1
ATOM 586 N N . HIS A 1 73 ? -16.623 2.956 10.850 1.00 96.94 73 HIS A N 1
ATOM 587 C CA . HIS A 1 73 ? -17.450 1.830 10.396 1.00 96.94 73 HIS A CA 1
ATOM 588 C C . HIS A 1 73 ? -17.371 0.604 11.312 1.00 96.94 73 HIS A C 1
ATOM 590 O O . HIS A 1 73 ? -18.349 -0.124 11.449 1.00 96.94 73 HIS A O 1
ATOM 596 N N . THR A 1 74 ? -16.208 0.340 11.907 1.00 95.88 74 THR A N 1
ATOM 597 C CA . THR A 1 74 ? -15.928 -0.858 12.715 1.00 95.88 74 THR A CA 1
ATOM 598 C C . THR A 1 74 ? -15.010 -0.495 13.891 1.00 95.88 74 THR A C 1
ATOM 600 O O . THR A 1 74 ? -13.839 -0.878 13.881 1.00 95.88 74 THR A O 1
ATOM 603 N N . PRO A 1 75 ? -15.490 0.280 14.883 1.00 96.56 75 PRO A N 1
ATOM 604 C CA . PRO A 1 75 ? -14.643 0.860 15.927 1.00 96.56 75 PRO A CA 1
ATOM 605 C C . PRO A 1 75 ? -13.966 -0.180 16.827 1.00 96.56 75 PRO A C 1
ATOM 607 O O . PRO A 1 75 ? -12.793 -0.022 17.155 1.00 96.56 75 PRO A O 1
ATOM 610 N N . GLU A 1 76 ? -14.672 -1.253 17.191 1.00 97.56 76 GLU A N 1
ATOM 611 C CA . GLU A 1 76 ? -14.153 -2.290 18.097 1.00 97.56 76 GLU A CA 1
ATOM 612 C C . GLU A 1 76 ? -12.978 -3.068 17.489 1.00 97.56 76 GLU A C 1
ATOM 614 O O . GLU A 1 76 ? -12.024 -3.417 18.180 1.00 97.56 76 GLU A O 1
ATOM 619 N N . GLU A 1 77 ? -13.006 -3.278 16.174 1.00 96.38 77 GLU A N 1
ATOM 620 C CA . GLU A 1 77 ? -11.984 -4.031 15.444 1.00 96.38 77 GLU A CA 1
ATOM 621 C C . GLU A 1 77 ? -10.991 -3.125 14.705 1.00 96.38 77 GLU A C 1
ATOM 623 O O . GLU A 1 77 ? -10.131 -3.617 13.969 1.00 96.38 77 GLU A O 1
ATOM 628 N N . ALA A 1 78 ? -11.094 -1.802 14.873 1.00 97.56 78 ALA A N 1
ATOM 629 C CA . ALA A 1 78 ? -10.400 -0.844 14.021 1.00 97.56 78 ALA A CA 1
ATOM 630 C C . ALA A 1 78 ? -8.874 -1.050 13.961 1.00 97.56 78 ALA A C 1
ATOM 632 O O . ALA A 1 78 ? -8.339 -1.092 12.846 1.00 97.56 78 ALA A O 1
ATOM 633 N N . PRO A 1 79 ? -8.154 -1.253 15.086 1.00 97.75 79 PRO A N 1
ATOM 634 C CA . PRO A 1 79 ? -6.713 -1.500 15.045 1.00 97.75 79 PRO A CA 1
ATOM 635 C C . PRO A 1 79 ? -6.354 -2.790 14.298 1.00 97.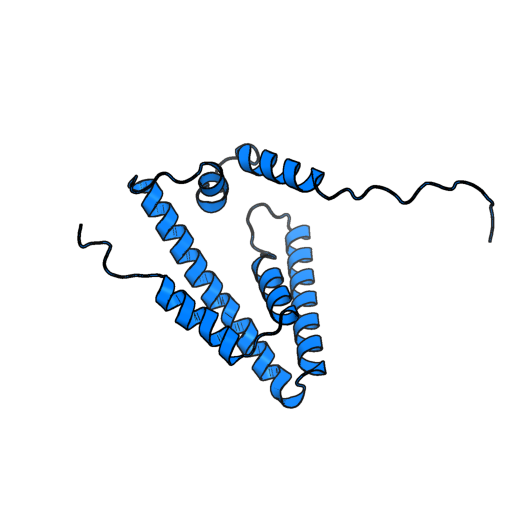75 79 PRO A C 1
ATOM 637 O O . PRO A 1 79 ? -5.438 -2.798 13.473 1.00 97.75 79 PRO A O 1
ATOM 640 N N . THR A 1 80 ? -7.103 -3.867 14.545 1.00 98.12 80 THR A N 1
ATOM 641 C CA . THR A 1 80 ? -6.874 -5.185 13.940 1.00 98.12 80 THR A CA 1
ATOM 642 C C . THR A 1 80 ? -7.148 -5.155 12.439 1.00 98.12 80 THR A C 1
ATOM 644 O O . THR A 1 80 ? -6.314 -5.592 11.645 1.00 98.12 80 THR A O 1
ATOM 647 N N . ARG A 1 81 ? -8.281 -4.576 12.025 1.00 98.06 81 ARG A N 1
ATOM 648 C CA . ARG A 1 81 ? -8.643 -4.430 10.611 1.00 98.06 81 ARG A CA 1
ATOM 649 C C . ARG A 1 81 ? -7.631 -3.569 9.861 1.00 98.06 81 ARG A C 1
ATOM 651 O O . ARG A 1 81 ? -7.187 -3.957 8.782 1.00 98.06 81 ARG A O 1
ATOM 658 N N . TYR A 1 82 ? -7.235 -2.433 10.437 1.00 98.44 82 TYR A N 1
ATOM 659 C CA . TYR A 1 82 ? -6.222 -1.554 9.854 1.00 98.44 82 TYR A CA 1
ATOM 660 C C . TYR A 1 82 ? -4.893 -2.288 9.638 1.00 98.44 82 TYR A C 1
ATOM 662 O O . TYR A 1 82 ? -4.344 -2.252 8.537 1.00 98.44 82 TYR A O 1
ATOM 670 N N . GLY A 1 83 ? -4.417 -3.023 10.649 1.00 98.00 83 GLY A N 1
ATOM 671 C CA . GLY A 1 83 ? -3.216 -3.851 10.541 1.00 98.00 83 GLY A CA 1
ATOM 672 C C . GLY A 1 83 ? -3.320 -4.904 9.435 1.00 98.00 83 GLY A C 1
ATOM 673 O O . GLY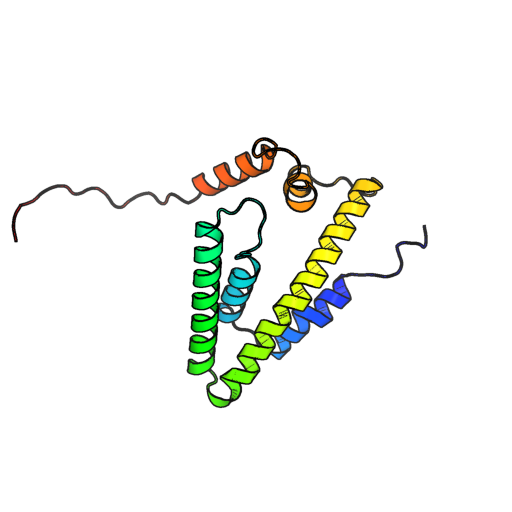 A 1 83 ? -2.436 -4.984 8.583 1.00 98.00 83 GLY A O 1
ATOM 674 N N . ASN A 1 84 ? -4.426 -5.651 9.386 1.00 97.88 84 ASN A N 1
ATOM 675 C CA . ASN A 1 84 ? -4.642 -6.690 8.376 1.00 97.88 84 ASN A CA 1
ATOM 676 C C . ASN A 1 84 ? -4.649 -6.134 6.944 1.00 97.88 84 ASN A C 1
ATOM 678 O O . ASN A 1 84 ? -4.097 -6.761 6.044 1.00 97.88 84 ASN A O 1
ATOM 682 N N . ILE A 1 85 ? -5.215 -4.942 6.731 1.00 97.94 85 ILE A N 1
ATOM 683 C CA . ILE A 1 85 ? -5.176 -4.267 5.426 1.00 97.94 85 ILE A CA 1
ATOM 684 C C . ILE A 1 85 ? -3.739 -3.881 5.057 1.00 97.94 85 ILE A C 1
ATOM 686 O O . ILE A 1 85 ? -3.309 -4.112 3.927 1.00 97.94 85 ILE A O 1
ATOM 690 N N . LEU A 1 86 ? -2.968 -3.323 5.997 1.00 97.62 86 LEU A N 1
ATOM 691 C CA . LEU A 1 86 ? -1.579 -2.932 5.738 1.00 97.62 86 LEU A CA 1
ATOM 692 C C . LEU A 1 86 ? -0.658 -4.129 5.465 1.00 97.62 86 LEU A C 1
ATOM 694 O O . LEU A 1 86 ? 0.292 -3.996 4.691 1.00 97.62 86 LEU A O 1
ATOM 698 N N . LEU A 1 87 ? -0.949 -5.299 6.040 1.00 97.25 87 LEU A N 1
ATOM 699 C CA . LEU A 1 87 ? -0.202 -6.539 5.799 1.00 97.25 87 LEU A CA 1
ATOM 700 C C . LEU A 1 87 ? -0.360 -7.090 4.372 1.00 97.25 87 LEU A C 1
ATOM 702 O O . LEU A 1 87 ? 0.458 -7.904 3.946 1.00 97.25 87 LEU A O 1
ATOM 706 N N . LEU A 1 88 ? -1.326 -6.597 3.592 1.00 96.75 88 LEU A N 1
ATOM 707 C CA . LEU A 1 88 ? -1.442 -6.931 2.169 1.00 96.75 88 LEU A CA 1
ATOM 708 C C . LEU A 1 88 ? -0.378 -6.234 1.311 1.00 96.75 88 LEU A C 1
ATOM 710 O O . LEU A 1 88 ? 0.007 -6.757 0.267 1.00 96.75 88 LEU A O 1
ATOM 714 N N . ALA A 1 89 ? 0.128 -5.066 1.727 1.00 94.56 89 ALA A N 1
ATOM 715 C CA . ALA A 1 89 ? 1.091 -4.305 0.929 1.00 94.56 89 ALA A CA 1
ATOM 716 C C . ALA A 1 89 ? 2.437 -5.042 0.723 1.00 94.56 89 ALA A C 1
ATOM 718 O O . ALA A 1 89 ? 2.924 -5.064 -0.412 1.00 94.56 89 ALA A O 1
ATOM 719 N N . PRO A 1 90 ? 3.043 -5.683 1.746 1.00 94.56 90 PRO A N 1
ATOM 720 C CA . PRO A 1 90 ? 4.224 -6.528 1.558 1.00 94.56 90 PRO A CA 1
ATOM 721 C C . PRO A 1 90 ? 4.000 -7.701 0.594 1.00 94.56 90 PRO A C 1
ATOM 723 O O . PRO A 1 90 ? 4.838 -7.924 -0.281 1.00 94.56 90 PRO A O 1
ATOM 726 N N . ALA A 1 91 ? 2.871 -8.411 0.712 1.00 93.81 91 ALA A N 1
ATOM 727 C CA . ALA A 1 91 ? 2.526 -9.523 -0.178 1.00 93.81 91 ALA A CA 1
ATOM 728 C C . ALA A 1 91 ? 2.364 -9.044 -1.629 1.00 93.81 91 ALA A C 1
ATOM 730 O O . ALA A 1 91 ? 2.948 -9.611 -2.554 1.00 93.81 91 ALA A O 1
ATOM 731 N N . LEU A 1 92 ? 1.662 -7.922 -1.824 1.00 94.38 92 LEU A N 1
ATOM 732 C CA . LEU A 1 92 ? 1.471 -7.316 -3.139 1.00 94.38 92 LEU A CA 1
ATOM 733 C C . LEU A 1 92 ? 2.809 -6.923 -3.777 1.00 94.38 92 LEU A C 1
ATOM 735 O O . LEU A 1 92 ? 3.035 -7.199 -4.954 1.00 94.38 92 LEU A O 1
ATOM 739 N N . LYS A 1 93 ? 3.718 -6.327 -2.995 1.00 92.44 93 LYS A N 1
ATOM 740 C CA . LYS A 1 93 ? 5.064 -5.970 -3.459 1.00 92.44 93 LYS A CA 1
ATOM 741 C C . LYS A 1 93 ? 5.857 -7.204 -3.893 1.00 92.44 93 LYS A C 1
ATOM 743 O O . LYS A 1 93 ? 6.491 -7.169 -4.945 1.00 92.44 93 LYS A O 1
ATOM 748 N N . ALA A 1 94 ? 5.826 -8.281 -3.109 1.00 93.19 94 ALA A N 1
ATOM 749 C CA . ALA A 1 94 ? 6.547 -9.511 -3.430 1.00 93.19 94 ALA A CA 1
ATOM 750 C C . ALA A 1 94 ? 6.027 -10.161 -4.723 1.00 93.19 94 ALA A C 1
ATOM 752 O O . ALA A 1 94 ? 6.817 -10.545 -5.582 1.00 93.19 94 ALA A O 1
ATOM 753 N N . LEU A 1 95 ? 4.706 -10.237 -4.899 1.00 92.94 95 LEU A N 1
ATOM 754 C CA . LEU A 1 95 ? 4.102 -10.787 -6.115 1.00 92.94 95 LEU A CA 1
ATOM 755 C C . LEU A 1 95 ? 4.364 -9.911 -7.342 1.00 92.94 95 LEU A C 1
ATOM 757 O O . LEU A 1 95 ? 4.692 -10.440 -8.403 1.00 92.94 95 LEU A O 1
ATOM 761 N N . ALA A 1 96 ? 4.272 -8.586 -7.202 1.00 91.19 96 ALA A N 1
ATOM 762 C CA . ALA A 1 96 ? 4.605 -7.654 -8.276 1.00 91.19 96 ALA A CA 1
ATOM 763 C C . ALA A 1 96 ? 6.059 -7.829 -8.732 1.00 91.19 96 ALA A C 1
ATOM 765 O O . ALA A 1 96 ? 6.319 -7.889 -9.929 1.00 91.19 96 ALA A O 1
ATOM 766 N N . GLN A 1 97 ? 6.992 -7.994 -7.792 1.00 90.31 97 GLN A N 1
ATOM 767 C CA . GLN A 1 97 ? 8.397 -8.238 -8.105 1.00 90.31 97 GLN A CA 1
ATOM 768 C C . GLN A 1 97 ? 8.593 -9.537 -8.901 1.00 90.31 97 GLN A C 1
ATOM 770 O O . GLN A 1 97 ? 9.268 -9.524 -9.926 1.00 90.31 97 GLN A O 1
ATOM 775 N N . VAL A 1 98 ? 7.937 -10.631 -8.498 1.00 90.19 98 VAL A N 1
ATOM 776 C CA . VAL A 1 98 ? 7.982 -11.903 -9.242 1.00 90.19 98 VAL A CA 1
ATOM 777 C C . VAL A 1 98 ? 7.410 -11.748 -10.655 1.00 90.19 98 VAL A C 1
ATOM 779 O O . VAL A 1 98 ? 7.952 -12.302 -11.608 1.00 90.19 98 VAL A O 1
ATOM 782 N N . LEU A 1 99 ? 6.326 -10.983 -10.820 1.00 88.50 99 LEU A N 1
ATOM 783 C CA . LEU A 1 99 ? 5.756 -10.698 -12.141 1.00 88.50 99 LEU A CA 1
ATOM 784 C C . LEU A 1 99 ? 6.736 -9.910 -13.022 1.00 88.50 99 LEU A C 1
ATOM 786 O O . LEU A 1 99 ? 6.934 -10.278 -14.179 1.00 88.50 99 LEU A O 1
ATOM 790 N N . ILE A 1 100 ? 7.387 -8.881 -12.473 1.00 87.31 100 ILE A N 1
ATOM 791 C CA . ILE A 1 100 ? 8.406 -8.086 -13.176 1.00 87.31 100 ILE A CA 1
ATOM 792 C C . ILE A 1 100 ? 9.590 -8.970 -13.595 1.00 87.31 100 ILE A C 1
ATOM 794 O O . ILE A 1 100 ? 10.031 -8.914 -14.744 1.00 87.31 100 ILE A O 1
ATOM 798 N N . GLU A 1 101 ? 10.082 -9.826 -12.700 1.00 86.94 101 GLU A N 1
ATOM 799 C CA . GLU A 1 101 ? 11.185 -10.753 -12.977 1.00 86.94 101 GLU A CA 1
ATOM 800 C C . GLU A 1 101 ? 10.814 -11.759 -14.072 1.00 86.94 101 GLU A C 1
ATOM 802 O O . GLU A 1 101 ? 11.562 -11.930 -15.037 1.00 86.94 101 GLU A O 1
ATOM 807 N N . ASN A 1 102 ? 9.622 -12.355 -13.994 1.00 85.75 102 ASN A N 1
ATOM 808 C CA . ASN A 1 102 ? 9.124 -13.277 -15.014 1.00 85.75 102 ASN A CA 1
ATOM 809 C C . ASN A 1 102 ? 9.015 -12.608 -16.390 1.00 85.75 102 ASN A C 1
ATOM 811 O O . ASN A 1 102 ? 9.386 -13.214 -17.399 1.00 85.75 102 ASN A O 1
ATOM 815 N N . MET A 1 103 ? 8.540 -11.360 -16.450 1.00 84.06 103 MET A N 1
ATOM 816 C CA . MET A 1 103 ? 8.481 -10.599 -17.702 1.00 84.06 103 MET A CA 1
ATOM 817 C C . MET A 1 103 ? 9.879 -10.264 -18.231 1.00 84.06 103 MET A C 1
ATOM 819 O O . MET A 1 103 ? 10.132 -10.417 -19.426 1.00 84.06 103 MET A O 1
ATOM 823 N N . THR A 1 104 ? 10.807 -9.889 -17.347 1.00 82.69 104 THR A N 1
ATOM 824 C CA . THR A 1 104 ? 12.211 -9.631 -17.701 1.00 82.69 104 THR A CA 1
ATOM 825 C C . THR A 1 104 ? 12.861 -10.861 -18.327 1.00 82.69 104 THR A C 1
ATOM 827 O O 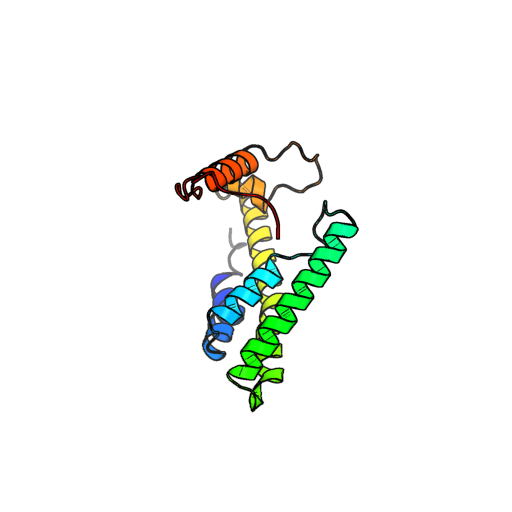. THR A 1 104 ? 13.454 -10.765 -19.401 1.00 82.69 104 THR A O 1
ATOM 830 N N . LEU A 1 105 ? 12.703 -12.035 -17.707 1.00 82.00 105 LEU A N 1
ATOM 831 C CA . LEU A 1 105 ? 13.250 -13.294 -18.217 1.00 82.00 105 LEU A CA 1
ATOM 832 C C . LEU A 1 105 ? 12.583 -13.723 -19.528 1.00 82.00 105 LEU A C 1
ATOM 834 O O . LEU A 1 105 ? 13.266 -14.172 -20.445 1.00 82.00 105 LEU A O 1
ATOM 838 N N . THR A 1 106 ? 11.265 -13.544 -19.646 1.00 82.56 106 THR A N 1
ATOM 839 C CA . THR A 1 106 ? 10.516 -13.842 -20.879 1.00 82.56 106 THR A CA 1
ATOM 840 C C . THR A 1 106 ? 11.063 -13.050 -22.063 1.00 82.56 106 THR A C 1
ATOM 842 O O . THR A 1 106 ? 11.305 -13.631 -23.123 1.00 82.56 106 THR A O 1
ATOM 845 N N . LYS A 1 107 ? 11.327 -11.750 -21.869 1.00 79.94 107 LYS A N 1
ATOM 846 C CA . LYS A 1 107 ? 11.968 -10.909 -22.885 1.00 79.94 107 LYS A CA 1
ATOM 847 C C . LYS A 1 107 ? 13.412 -11.340 -23.146 1.00 79.94 107 LYS A C 1
ATOM 849 O O . LYS A 1 107 ? 13.803 -11.452 -24.302 1.00 79.94 107 LYS A O 1
ATOM 854 N N . PHE A 1 108 ? 14.194 -11.595 -22.095 1.00 81.50 108 PHE A N 1
ATOM 855 C CA . PHE A 1 108 ? 15.612 -11.952 -22.213 1.00 81.50 108 PHE A CA 1
ATOM 856 C C . PHE A 1 108 ? 15.841 -13.227 -23.038 1.00 81.50 108 PHE A C 1
ATOM 858 O O . PHE A 1 108 ? 16.763 -13.283 -23.844 1.00 81.50 108 PHE A O 1
ATOM 865 N N . PHE A 1 109 ? 14.983 -14.236 -22.876 1.00 81.50 109 PHE A N 1
ATOM 866 C CA . PHE A 1 109 ? 15.068 -15.492 -23.626 1.00 81.50 109 PHE A CA 1
ATOM 867 C C . PHE A 1 109 ? 14.275 -15.494 -24.944 1.00 81.50 109 PHE A C 1
ATOM 869 O O . PHE A 1 109 ? 14.289 -16.501 -25.650 1.00 81.50 109 PHE A O 1
ATOM 876 N N . GLY A 1 110 ? 13.579 -14.402 -25.279 1.00 78.44 110 GLY A N 1
ATOM 877 C CA . GLY A 1 110 ? 12.771 -14.305 -26.498 1.00 78.44 110 GLY A CA 1
ATOM 878 C C . GLY A 1 110 ? 11.571 -15.258 -26.524 1.00 78.44 110 GLY A C 1
ATOM 879 O O . GLY A 1 110 ? 11.152 -15.685 -27.595 1.00 78.44 110 GLY A O 1
ATOM 880 N N . PHE A 1 111 ? 11.027 -15.626 -25.358 1.00 75.94 111 PHE A N 1
ATOM 881 C CA . PHE A 1 111 ? 9.907 -16.572 -25.275 1.00 75.94 111 PHE A CA 1
ATOM 882 C C . PHE A 1 111 ? 8.567 -15.972 -25.729 1.00 75.94 111 PHE A C 1
ATOM 884 O O . PHE A 1 111 ? 7.657 -16.726 -26.069 1.00 75.94 111 PHE A O 1
ATOM 891 N N . ALA A 1 112 ? 8.436 -14.643 -25.729 1.00 74.94 112 ALA A N 1
ATOM 892 C CA . ALA A 1 112 ? 7.272 -13.927 -26.243 1.00 74.94 112 ALA A CA 1
ATOM 893 C C . ALA A 1 112 ? 7.657 -12.512 -26.700 1.00 74.94 112 ALA A C 1
ATOM 895 O O . ALA A 1 112 ? 8.565 -11.899 -26.131 1.00 74.94 112 ALA A O 1
ATOM 896 N N . GLU A 1 113 ? 6.934 -11.979 -27.687 1.00 73.81 113 GLU A N 1
ATOM 897 C CA . GLU A 1 113 ? 7.005 -10.559 -28.032 1.00 73.81 113 GLU A CA 1
ATOM 898 C C . GLU A 1 113 ? 6.369 -9.742 -26.902 1.00 73.81 113 GLU A C 1
ATOM 900 O O . GLU A 1 113 ? 5.183 -9.872 -26.596 1.00 73.81 113 GLU A O 1
ATOM 905 N N . VAL A 1 114 ? 7.185 -8.926 -26.238 1.00 74.88 114 VAL A N 1
ATOM 906 C CA . VAL A 1 114 ? 6.728 -7.980 -25.220 1.00 74.88 114 VAL A CA 1
ATOM 907 C C . VAL A 1 114 ? 6.522 -6.637 -25.901 1.00 74.88 114 VAL A C 1
ATOM 909 O O . VAL A 1 114 ? 7.453 -6.121 -26.517 1.00 74.88 114 VAL A O 1
ATOM 912 N N . ASP A 1 115 ? 5.321 -6.073 -25.765 1.00 81.25 115 ASP A N 1
ATOM 913 C CA . ASP A 1 115 ? 4.990 -4.754 -26.307 1.00 81.25 115 ASP A CA 1
ATOM 914 C C . ASP A 1 115 ? 6.032 -3.703 -25.885 1.00 81.25 115 ASP A C 1
ATOM 916 O O . ASP A 1 115 ? 6.461 -3.651 -24.726 1.00 81.25 115 ASP A O 1
ATOM 920 N N . SER A 1 116 ? 6.439 -2.861 -26.833 1.00 79.50 116 SER A N 1
ATOM 921 C CA . SER A 1 116 ? 7.473 -1.845 -26.645 1.00 79.50 116 SER A CA 1
ATOM 922 C C . SER A 1 116 ? 7.164 -0.874 -25.497 1.00 79.50 116 SER A C 1
ATOM 924 O O . SER A 1 116 ? 8.074 -0.538 -24.739 1.00 79.50 116 SER A O 1
ATOM 926 N N . LEU A 1 117 ? 5.899 -0.474 -25.306 1.00 80.12 117 LEU A N 1
ATOM 927 C CA . LEU A 1 117 ? 5.475 0.387 -24.193 1.00 80.12 117 LEU A CA 1
ATOM 928 C C . LEU A 1 117 ? 5.610 -0.326 -22.848 1.00 80.12 117 LEU A C 1
ATOM 930 O O . LEU A 1 117 ? 6.086 0.252 -21.871 1.00 80.12 117 LEU A O 1
ATOM 934 N N . LEU A 1 118 ? 5.193 -1.590 -22.792 1.00 80.12 118 LEU A N 1
ATOM 935 C CA . LEU A 1 118 ? 5.251 -2.384 -21.570 1.00 80.12 118 LEU A CA 1
ATOM 936 C C . LEU A 1 118 ? 6.700 -2.698 -21.187 1.00 80.12 118 LEU A C 1
ATOM 938 O O . LEU A 1 118 ? 7.066 -2.640 -20.014 1.00 80.12 118 LEU A O 1
ATOM 942 N N . SER A 1 119 ? 7.542 -2.958 -22.183 1.00 79.75 119 SER A N 1
ATOM 943 C CA . SER A 1 119 ? 8.981 -3.081 -22.002 1.00 79.75 119 SER A CA 1
ATOM 944 C C . SER A 1 119 ? 9.592 -1.797 -21.432 1.00 79.75 119 SER A C 1
ATOM 946 O O . SER A 1 119 ? 10.353 -1.867 -20.473 1.00 79.75 119 SER A O 1
ATOM 948 N N . GLU A 1 120 ? 9.276 -0.632 -21.998 1.00 82.19 120 GLU A N 1
ATOM 949 C CA . GLU A 1 120 ? 9.791 0.664 -21.527 1.00 82.19 120 GLU A CA 1
ATOM 950 C C . GLU A 1 120 ? 9.337 0.974 -20.088 1.00 82.19 120 GLU A C 1
ATOM 952 O O . GLU A 1 120 ? 10.094 1.507 -19.277 1.00 82.19 120 GLU A O 1
ATOM 957 N N . PHE A 1 121 ? 8.102 0.604 -19.741 1.00 79.38 121 PHE A N 1
ATOM 958 C CA . PHE A 1 121 ? 7.545 0.857 -18.415 1.00 79.38 121 PHE A CA 1
ATOM 959 C C . PHE A 1 121 ? 8.092 -0.081 -17.331 1.00 79.38 121 PHE A C 1
ATOM 961 O O . PHE A 1 121 ? 8.387 0.374 -16.225 1.00 79.38 121 PHE A O 1
ATOM 968 N N . ILE A 1 122 ? 8.203 -1.378 -17.633 1.00 78.38 122 ILE A N 1
ATOM 969 C CA . ILE A 1 122 ? 8.482 -2.428 -16.642 1.00 78.38 122 ILE A CA 1
ATOM 970 C C . ILE A 1 122 ? 9.962 -2.824 -16.614 1.00 78.38 122 ILE A C 1
ATOM 972 O O . ILE A 1 122 ? 10.483 -3.152 -15.550 1.00 78.38 122 ILE A O 1
ATOM 976 N N . LEU A 1 123 ? 10.634 -2.819 -17.767 1.00 76.31 123 LEU A N 1
ATOM 977 C CA . LEU A 1 123 ? 11.939 -3.470 -17.949 1.00 76.31 123 LEU A CA 1
ATOM 978 C C . LEU A 1 123 ? 13.095 -2.483 -18.109 1.00 76.31 123 LEU A C 1
ATOM 980 O O . LEU A 1 123 ? 14.247 -2.858 -17.893 1.00 76.31 123 LEU A O 1
ATOM 984 N N . ASP A 1 124 ? 12.811 -1.239 -18.490 1.00 72.00 124 ASP A N 1
ATOM 985 C CA . ASP A 1 124 ? 13.854 -0.248 -18.717 1.00 72.00 124 ASP A CA 1
ATOM 986 C C . ASP A 1 124 ? 14.354 0.339 -17.389 1.00 72.00 124 ASP A C 1
ATOM 988 O O . ASP A 1 124 ? 13.617 1.001 -16.643 1.00 72.00 124 ASP A O 1
ATOM 992 N N . SER A 1 125 ? 15.616 0.048 -17.070 1.00 56.31 125 SER A N 1
ATOM 993 C CA . SER A 1 125 ? 16.273 0.512 -15.848 1.00 56.31 125 SER A CA 1
ATOM 994 C C . SER A 1 125 ? 16.574 2.010 -15.965 1.00 56.31 125 SER A C 1
ATOM 996 O O . SER A 1 125 ? 17.071 2.437 -17.000 1.00 56.31 125 SER A O 1
ATOM 998 N N . PRO A 1 126 ? 16.369 2.826 -14.915 1.00 53.78 126 PRO A N 1
ATOM 999 C CA . PRO A 1 126 ? 16.607 4.276 -14.953 1.00 53.78 126 PRO A CA 1
ATOM 1000 C C . PRO A 1 126 ? 18.102 4.661 -14.964 1.00 53.78 126 PRO A C 1
ATOM 1002 O O . PRO A 1 126 ? 18.480 5.675 -14.384 1.00 53.78 126 PRO A O 1
ATOM 1005 N N . THR A 1 127 ? 18.972 3.825 -15.530 1.00 47.88 127 THR A N 1
ATOM 1006 C CA . THR A 1 127 ? 20.421 4.056 -15.604 1.00 47.88 127 THR A CA 1
ATOM 1007 C C . THR A 1 127 ? 20.830 4.990 -16.732 1.00 47.88 127 THR A C 1
ATOM 1009 O O . THR A 1 127 ? 21.888 5.591 -16.614 1.00 47.88 127 THR A O 1
ATOM 1012 N N . ASP A 1 128 ? 19.985 5.202 -17.737 1.00 47.00 128 ASP A N 1
ATOM 1013 C CA . ASP A 1 128 ? 20.277 6.145 -18.810 1.00 47.00 128 ASP A CA 1
ATOM 1014 C C . ASP A 1 128 ? 19.227 7.246 -18.802 1.00 47.00 128 ASP A C 1
ATOM 1016 O O . ASP A 1 128 ? 18.071 6.980 -19.103 1.00 47.00 128 ASP A O 1
ATOM 1020 N N . GLU A 1 129 ? 19.665 8.439 -18.380 1.00 46.03 129 GLU A N 1
ATOM 1021 C CA . GLU A 1 129 ? 19.178 9.787 -18.705 1.00 46.03 129 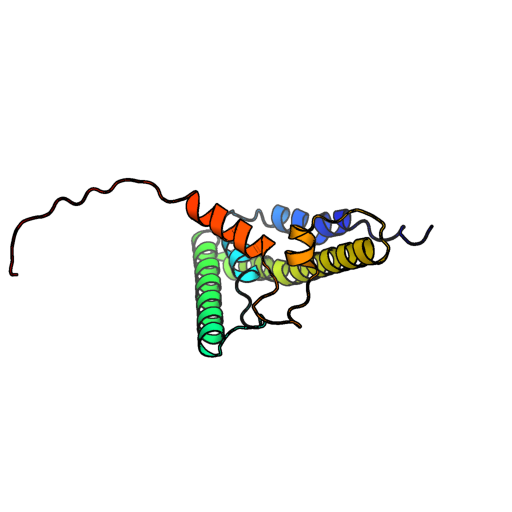GLU A CA 1
ATOM 1022 C C . GLU A 1 129 ? 17.657 9.971 -18.895 1.00 46.03 129 GLU A C 1
ATOM 1024 O O . GLU A 1 129 ? 16.996 9.292 -19.667 1.00 46.03 129 GLU A O 1
ATOM 1029 N N . VAL A 1 130 ? 17.110 11.035 -18.301 1.00 52.03 130 VAL A N 1
ATOM 1030 C CA . VAL A 1 130 ? 15.705 11.526 -18.328 1.00 52.03 130 VAL A CA 1
ATOM 1031 C C . VAL A 1 130 ? 15.069 11.679 -19.749 1.00 52.03 130 VAL A C 1
ATOM 1033 O O . VAL A 1 130 ? 13.927 12.113 -19.901 1.00 52.03 130 VAL A O 1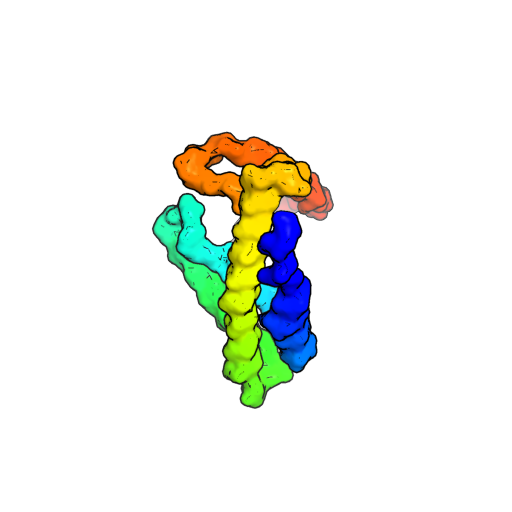
ATOM 1036 N N . THR A 1 131 ? 15.774 11.270 -20.803 1.00 52.03 131 THR A N 1
ATOM 1037 C CA . THR A 1 131 ? 15.499 11.399 -22.235 1.00 52.03 131 THR A CA 1
ATOM 1038 C C . THR A 1 131 ? 14.942 10.127 -22.916 1.00 52.03 131 THR A C 1
ATOM 1040 O O . THR A 1 131 ? 14.313 10.249 -23.965 1.00 52.03 131 THR A O 1
ATOM 1043 N N . THR A 1 132 ? 15.092 8.915 -22.369 1.00 54.91 132 THR A N 1
ATOM 1044 C CA . THR A 1 132 ? 14.887 7.645 -23.123 1.00 54.91 132 THR A CA 1
ATOM 1045 C C . THR A 1 132 ? 13.491 7.016 -23.075 1.00 54.91 132 THR A C 1
ATOM 1047 O O . THR A 1 132 ? 13.309 5.931 -23.618 1.00 54.91 132 THR A O 1
ATOM 1050 N N . ARG A 1 133 ? 12.471 7.698 -22.529 1.00 66.12 133 ARG A N 1
ATOM 1051 C CA . ARG A 1 133 ? 11.086 7.177 -22.473 1.00 66.12 133 ARG A CA 1
ATOM 1052 C C . ARG A 1 133 ? 10.083 7.863 -23.424 1.00 66.12 133 ARG A C 1
ATOM 1054 O O . ARG A 1 133 ? 9.138 8.519 -22.962 1.00 66.12 133 ARG A O 1
ATOM 1061 N N . PRO A 1 134 ? 10.293 7.825 -24.756 1.00 71.19 134 PRO A N 1
ATOM 1062 C CA . PRO A 1 134 ? 9.481 8.573 -25.710 1.00 71.19 134 PRO A CA 1
ATOM 1063 C C . PRO A 1 134 ? 8.067 8.005 -25.852 1.00 71.19 134 PRO A C 1
ATOM 1065 O O . PRO A 1 134 ? 7.121 8.786 -25.996 1.00 71.19 134 PRO A O 1
ATOM 1068 N N . LEU A 1 135 ? 7.897 6.680 -25.787 1.00 77.56 135 LEU A N 1
ATOM 1069 C CA . LEU A 1 135 ? 6.595 6.055 -25.997 1.00 77.56 135 LEU A CA 1
ATOM 1070 C C . LEU A 1 135 ? 5.702 6.284 -24.777 1.00 77.56 135 LEU A C 1
ATOM 1072 O O . LEU A 1 135 ? 4.554 6.709 -24.928 1.00 77.56 135 LEU A O 1
ATOM 1076 N N . LEU A 1 136 ? 6.245 6.125 -23.567 1.00 75.69 136 LEU A N 1
ATOM 1077 C CA . LEU A 1 136 ? 5.509 6.392 -22.336 1.00 75.69 136 LEU A CA 1
ATOM 1078 C C . LEU A 1 136 ? 5.136 7.875 -22.210 1.00 75.69 136 LEU A C 1
ATOM 1080 O O . LEU A 1 136 ? 4.020 8.210 -21.811 1.00 75.69 136 LEU A O 1
ATOM 1084 N N . ARG A 1 137 ? 6.031 8.785 -22.616 1.00 78.44 137 ARG A N 1
ATOM 1085 C CA . ARG A 1 137 ? 5.745 10.227 -22.632 1.00 78.44 137 ARG A CA 1
ATOM 1086 C C . ARG A 1 137 ? 4.644 10.585 -23.627 1.00 78.44 137 ARG A C 1
ATOM 1088 O O . ARG A 1 137 ? 3.802 11.426 -23.315 1.00 78.44 137 ARG A O 1
ATOM 1095 N N . SER A 1 138 ? 4.649 9.968 -24.806 1.00 81.25 138 SER A N 1
ATOM 1096 C CA . SER A 1 138 ? 3.604 10.161 -25.814 1.00 81.25 138 SER A CA 1
ATOM 1097 C C . SER A 1 138 ? 2.245 9.651 -25.315 1.00 81.25 138 SER A C 1
ATOM 1099 O O . SER A 1 138 ? 1.252 10.380 -25.363 1.00 81.25 138 SER A O 1
ATOM 1101 N N . ALA A 1 139 ? 2.218 8.459 -24.711 1.00 77.25 139 ALA A N 1
ATOM 1102 C CA . ALA A 1 139 ? 1.013 7.869 -24.132 1.00 77.25 139 ALA A CA 1
ATOM 1103 C C . ALA A 1 139 ? 0.427 8.727 -22.994 1.00 77.25 139 ALA A C 1
ATOM 1105 O O . ALA A 1 139 ? -0.759 9.060 -23.018 1.00 77.25 139 ALA A O 1
ATOM 1106 N N . LEU A 1 140 ? 1.247 9.177 -22.036 1.00 77.56 140 LEU A N 1
ATOM 1107 C CA . LEU A 1 140 ? 0.779 10.038 -20.939 1.00 77.56 140 LEU A CA 1
ATOM 1108 C C . LEU A 1 140 ? 0.247 11.394 -21.434 1.00 77.56 140 LEU A C 1
ATOM 1110 O O . LEU A 1 140 ? -0.737 11.908 -20.896 1.00 77.56 140 LEU A O 1
ATOM 1114 N N . ARG A 1 141 ? 0.849 11.966 -22.486 1.00 74.56 141 ARG A N 1
ATOM 1115 C CA . ARG A 1 141 ? 0.339 13.194 -23.121 1.00 74.56 141 ARG A CA 1
ATOM 1116 C C . ARG A 1 141 ? -1.038 12.977 -23.743 1.00 74.56 141 ARG A C 1
ATOM 1118 O O . ARG A 1 141 ? -1.918 13.803 -23.530 1.00 74.56 141 ARG A O 1
ATOM 1125 N N . SER A 1 142 ? -1.240 11.854 -24.431 1.00 67.25 142 SER A N 1
ATOM 1126 C CA . SER A 1 142 ? -2.538 11.507 -25.025 1.00 67.25 142 SER A CA 1
ATOM 1127 C C . SER A 1 142 ? -3.639 11.252 -23.983 1.00 67.25 142 SER A C 1
ATOM 1129 O O . SER A 1 142 ? -4.793 11.613 -24.202 1.00 67.25 142 SER A O 1
ATOM 1131 N N . ALA A 1 143 ? -3.288 10.711 -22.811 1.00 57.97 143 ALA A N 1
ATOM 1132 C CA . ALA A 1 143 ? -4.233 10.519 -21.710 1.00 57.97 143 ALA A CA 1
ATOM 1133 C C . ALA A 1 143 ? -4.658 11.850 -21.065 1.00 57.97 143 ALA A C 1
ATOM 1135 O O . ALA A 1 143 ? -5.804 12.003 -20.655 1.00 57.97 143 ALA A O 1
ATOM 1136 N N . THR A 1 144 ? -3.759 12.839 -21.018 1.00 52.28 144 THR A N 1
ATOM 1137 C CA . THR A 1 144 ? -4.053 14.161 -20.436 1.00 52.28 144 THR A CA 1
ATOM 1138 C C . THR A 1 144 ? -5.005 14.979 -21.321 1.00 52.28 144 THR A C 1
ATOM 1140 O O . THR A 1 144 ? -5.776 15.788 -20.814 1.00 52.28 144 THR A O 1
ATOM 1143 N N . THR A 1 145 ? -5.016 14.743 -22.638 1.00 48.06 145 THR A N 1
ATOM 1144 C CA . THR A 1 145 ? -5.946 15.402 -23.574 1.00 48.06 145 THR A CA 1
ATOM 1145 C C . THR A 1 145 ? -7.372 14.839 -23.552 1.00 48.06 145 THR A C 1
ATOM 1147 O O . THR A 1 145 ? -8.252 15.423 -24.173 1.00 48.06 145 THR A O 1
ATOM 1150 N N . ALA A 1 146 ? -7.628 13.732 -22.844 1.00 46.19 146 ALA A N 1
ATOM 1151 C CA . ALA A 1 146 ? -8.943 13.085 -22.801 1.00 46.19 146 ALA A CA 1
ATOM 1152 C C . ALA A 1 146 ? -9.847 13.541 -21.631 1.00 46.19 146 ALA A C 1
ATOM 1154 O O . ALA A 1 146 ? -10.970 13.052 -21.525 1.00 46.19 146 ALA A O 1
ATOM 1155 N N . THR A 1 147 ? -9.403 14.474 -20.773 1.00 43.28 147 THR A N 1
ATOM 1156 C CA . THR A 1 147 ? -10.160 14.884 -19.565 1.00 43.28 147 THR A CA 1
ATOM 1157 C C . THR A 1 147 ? -10.372 16.391 -19.393 1.00 43.28 147 THR A C 1
ATOM 1159 O O . THR A 1 147 ? -10.805 16.827 -18.327 1.00 43.28 147 THR A O 1
ATOM 1162 N N . THR A 1 148 ? -10.140 17.221 -20.411 1.00 37.34 148 THR A N 1
ATOM 1163 C CA . THR A 1 148 ? -10.707 18.579 -20.403 1.00 37.34 148 THR A CA 1
ATOM 1164 C C . THR A 1 148 ? -12.194 18.496 -20.732 1.00 37.34 148 THR A C 1
ATOM 1166 O O . THR A 1 148 ? -12.574 18.520 -21.901 1.00 37.34 148 THR A O 1
ATOM 1169 N N . CYS A 1 149 ? -13.036 18.384 -19.701 1.00 32.50 149 CYS A N 1
ATOM 1170 C CA . CYS A 1 149 ? -14.426 18.819 -19.811 1.00 32.50 149 CYS A CA 1
ATOM 1171 C C . CYS A 1 149 ? -14.429 20.305 -20.214 1.00 32.50 149 CYS A C 1
ATOM 1173 O O . CYS A 1 149 ? -13.737 21.091 -19.558 1.00 32.50 149 CYS A O 1
ATOM 1175 N N . PRO A 1 150 ? -15.154 20.703 -21.270 1.00 39.22 150 PRO A N 1
ATOM 1176 C CA . PRO A 1 150 ? -15.410 22.107 -21.540 1.00 39.22 150 PRO A CA 1
ATOM 1177 C C . PRO A 1 150 ? -16.492 22.639 -20.578 1.00 39.22 150 PRO A C 1
ATOM 1179 O O . PRO A 1 150 ? -17.278 21.865 -20.034 1.00 39.22 150 PRO A O 1
ATOM 1182 N N . ASP A 1 151 ? -16.500 23.962 -20.411 1.00 32.62 151 ASP A N 1
ATOM 1183 C CA . ASP A 1 151 ? -17.529 24.810 -19.786 1.00 32.62 151 ASP A CA 1
ATOM 1184 C C . ASP A 1 151 ? -17.589 24.922 -18.253 1.00 32.62 151 ASP A C 1
ATOM 1186 O O . ASP A 1 151 ? -18.338 24.223 -17.576 1.00 32.62 151 ASP A O 1
ATOM 1190 N N . ILE A 1 152 ? -16.927 25.963 -17.724 1.00 40.88 152 ILE A N 1
ATOM 1191 C CA . ILE A 1 152 ? -17.661 27.026 -17.017 1.00 40.88 152 ILE A CA 1
ATOM 1192 C C . ILE A 1 152 ? -17.209 28.357 -17.608 1.00 40.88 152 ILE A C 1
ATOM 1194 O O . ILE A 1 152 ? -16.078 28.809 -17.413 1.00 40.88 152 ILE A O 1
ATOM 1198 N N . ASP A 1 153 ? -18.127 28.931 -18.373 1.00 33.75 153 ASP A N 1
ATOM 1199 C CA . ASP A 1 153 ? -17.988 30.186 -19.072 1.00 33.75 153 ASP A CA 1
ATOM 1200 C C . ASP A 1 153 ? -17.640 31.346 -18.147 1.00 33.75 153 ASP A C 1
ATOM 1202 O O . ASP A 1 153 ? -18.095 31.500 -17.010 1.00 33.75 153 ASP A O 1
ATOM 1206 N N . THR A 1 154 ? -16.809 32.193 -18.722 1.00 37.41 154 THR A N 1
ATOM 1207 C CA . THR A 1 154 ? -16.271 33.405 -18.144 1.00 37.41 154 THR A CA 1
ATOM 1208 C C . THR A 1 154 ? -17.353 34.477 -18.229 1.00 37.41 154 THR A C 1
ATOM 1210 O O . THR A 1 154 ? -17.431 35.207 -19.213 1.00 37.41 154 THR A O 1
ATOM 1213 N N . GLN A 1 155 ? -18.200 34.598 -17.204 1.00 35.84 155 GLN A N 1
ATOM 1214 C CA . GLN A 1 155 ? -19.033 35.790 -17.043 1.00 35.84 155 GLN A CA 1
ATOM 1215 C C . GLN A 1 155 ? -18.276 36.830 -16.215 1.00 35.84 155 GLN A C 1
ATOM 1217 O O . GLN A 1 155 ? -18.174 36.781 -14.992 1.00 35.84 155 GLN A O 1
ATOM 1222 N N . GLN A 1 156 ? -17.681 37.749 -16.960 1.00 38.22 156 GLN A N 1
ATOM 1223 C CA . GLN A 1 156 ? -16.947 38.918 -16.516 1.00 38.22 156 GLN A CA 1
ATOM 1224 C C . GLN A 1 156 ? -17.904 40.076 -16.156 1.00 38.22 156 GLN A C 1
ATOM 1226 O O . GLN A 1 156 ? -18.911 40.263 -16.834 1.00 38.22 156 GLN A O 1
ATOM 1231 N N . HIS A 1 157 ? -17.489 40.896 -15.172 1.00 30.91 157 HIS A N 1
ATOM 1232 C CA . HIS A 1 157 ? -18.118 42.101 -14.573 1.00 30.91 157 HIS A CA 1
ATOM 1233 C C . HIS A 1 157 ? -19.114 41.789 -13.437 1.00 30.91 157 HIS A C 1
ATOM 1235 O O . HIS A 1 157 ? -20.060 41.048 -13.645 1.00 30.91 157 HIS A O 1
ATOM 1241 N N . VAL A 1 158 ? -18.970 42.299 -12.202 1.00 34.44 158 VAL A N 1
ATOM 1242 C CA . VAL A 1 158 ? -18.936 43.725 -11.804 1.00 34.44 158 VAL A CA 1
ATOM 1243 C C . VAL A 1 158 ? -18.278 43.915 -10.404 1.00 34.44 158 VAL A C 1
ATOM 1245 O O . VAL A 1 158 ? -18.577 43.146 -9.502 1.00 34.44 158 VAL A O 1
ATOM 1248 N N . MET A 1 159 ? -17.470 44.985 -10.247 1.00 30.09 159 MET A N 1
ATOM 1249 C CA . MET A 1 159 ? -17.040 45.731 -9.023 1.00 30.09 159 MET A CA 1
ATOM 1250 C C . MET A 1 159 ? -16.329 44.992 -7.867 1.00 30.09 159 MET A C 1
ATOM 1252 O O . MET A 1 159 ? -16.842 44.046 -7.296 1.00 30.09 159 MET A O 1
ATOM 1256 N N . THR A 1 160 ? -15.097 45.362 -7.491 1.00 35.81 160 THR A N 1
ATOM 1257 C CA . THR A 1 160 ? -14.701 46.582 -6.739 1.00 35.81 160 THR A CA 1
ATOM 1258 C C . THR A 1 160 ? -15.264 46.617 -5.313 1.00 35.81 160 THR A C 1
ATOM 1260 O O . THR A 1 160 ? -16.428 46.945 -5.129 1.00 35.81 160 THR A O 1
ATOM 1263 N N . ILE A 1 161 ? -14.363 46.402 -4.342 1.00 36.16 161 ILE A N 1
ATOM 1264 C CA . ILE A 1 161 ? -14.428 46.788 -2.918 1.00 36.16 161 ILE A CA 1
ATOM 1265 C C . ILE A 1 161 ? -15.577 46.169 -2.101 1.00 36.16 161 ILE A C 1
ATOM 1267 O O . ILE A 1 161 ? -16.700 46.668 -2.114 1.00 36.16 161 ILE A O 1
ATOM 1271 N N . LEU A 1 162 ? -15.223 45.165 -1.291 1.00 37.91 162 LEU A N 1
ATOM 1272 C CA . LEU A 1 162 ? -15.399 45.128 0.171 1.00 37.91 162 LEU A CA 1
ATOM 1273 C C . LEU A 1 162 ? -14.487 44.047 0.765 1.00 37.91 162 LEU A C 1
ATOM 1275 O O . LEU A 1 162 ? -14.507 42.915 0.236 1.00 37.91 162 LEU A O 1
#

Secondary structure (DSSP, 8-state):
-GGG-S--HHHHHIIIIIHHHHHTT--HHHHHHHHHHHH--TT-TT--HHHHHHHHHHHHHHHHHHHHHHHHH-STTHHHHHHHHHTHHHHHHHHHHHHHHHHHHHHHTTSS---HHHHHHHT--TTS-TT--HHHHHHHHHHHTT----------------

pLDDT: mean 80.41, std 21.25, range [30.09, 98.56]